Protein AF-A0A921UYF8-F1 (afdb_monomer)

Solvent-accessible surface area (backbone atoms only — not comparable to full-atom values): 7292 Å² total; per-residue (Å²): 111,55,67,62,50,27,50,49,19,47,76,70,68,34,61,72,56,29,54,52,27,33,59,57,50,58,77,61,61,43,56,88,38,29,39,62,51,30,48,46,17,65,76,44,76,29,62,70,36,28,51,52,34,50,49,55,40,65,71,36,70,66,42,39,50,48,17,47,75,70,44,31,53,60,55,28,49,76,76,38,50,68,56,51,54,50,49,53,50,60,66,73,42,82,80,85,69,74,85,76,70,97,68,82,83,71,78,76,72,72,79,67,80,79,61,70,66,59,62,63,65,70,72,77,115

Mean predicted aligned error: 11.7 Å

pLDDT: mean 82.53, std 17.9, range [38.06, 96.19]

InterPro domains:
  IPR045005 BTB/POZ and MATH domain-containing protein 1-6 [PTHR26379] (3-88)
  IPR056423 BPM/SPOP, BACK domain [PF24570] (33-88)

Nearest PDB structures (foldseek):
  4j8z-assembly1_A  TM=9.203E-01  e=1.844E-04  Homo sapiens
  8dwv-assembly1_E  TM=9.157E-01  e=4.465E-04  Homo sapiens
  8dws-assembly1_A  TM=8.693E-01  e=3.820E-04  Homo sapiens
  8dwu-assembly1_J  TM=9.088E-01  e=5.792E-04  Homo sapiens
  8h37-assembly1_P  TM=5.722E-01  e=5.281E-01  Homo sapiens

Organism: Sorghum bicolor (NCBI:txid4558)

Structure (mmCIF, N/CA/C/O backbone):
data_AF-A0A921UYF8-F1
#
_entry.id   AF-A0A921UYF8-F1
#
loop_
_atom_site.group_PDB
_atom_site.id
_atom_site.type_symbol
_atom_site.label_atom_id
_atom_site.label_alt_id
_atom_site.label_comp_id
_atom_site.label_asym_id
_atom_site.label_entity_id
_atom_site.label_seq_id
_atom_site.pdbx_PDB_ins_code
_atom_site.Cartn_x
_atom_site.Cartn_y
_atom_site.Cartn_z
_atom_site.occupancy
_atom_site.B_iso_or_equiv
_atom_site.auth_seq_id
_atom_site.auth_comp_id
_atom_site.auth_asym_id
_atom_site.auth_atom_id
_atom_site.pdbx_PDB_model_num
ATOM 1 N N . MET A 1 1 ? -1.930 -12.894 6.498 1.00 82.12 1 MET A N 1
ATOM 2 C CA . MET A 1 1 ? -2.864 -12.618 7.616 1.00 82.12 1 MET A CA 1
ATOM 3 C C . MET A 1 1 ? -3.364 -11.172 7.634 1.00 82.12 1 MET A C 1
ATOM 5 O O . MET A 1 1 ? -4.571 -10.981 7.634 1.00 82.12 1 MET A O 1
ATOM 9 N N . TRP A 1 2 ? -2.487 -10.158 7.579 1.00 92.81 2 TRP A N 1
ATOM 10 C CA . TRP A 1 2 ? -2.891 -8.738 7.634 1.00 92.81 2 TRP A CA 1
ATOM 11 C C . TRP A 1 2 ? -3.920 -8.309 6.580 1.00 92.81 2 TRP A C 1
ATOM 13 O O . TRP A 1 2 ? -4.760 -7.470 6.869 1.00 92.81 2 TRP A O 1
ATOM 23 N N . GLN A 1 3 ? -3.906 -8.922 5.392 1.00 92.88 3 GLN A N 1
ATOM 24 C CA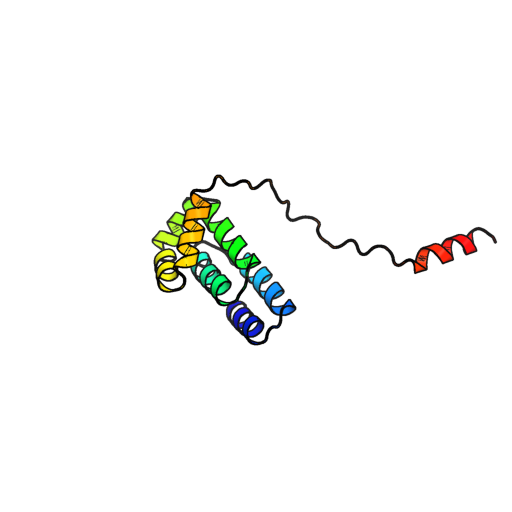 . GLN A 1 3 ? -4.891 -8.644 4.343 1.00 92.88 3 GLN A CA 1
ATOM 25 C C . GLN A 1 3 ? -6.327 -8.969 4.789 1.00 92.88 3 GLN A C 1
ATOM 27 O O . GLN A 1 3 ? -7.215 -8.136 4.649 1.00 92.88 3 GLN A O 1
ATOM 32 N N . HIS A 1 4 ? -6.548 -10.144 5.390 1.00 94.31 4 HIS A N 1
ATOM 33 C CA . HIS A 1 4 ? -7.865 -10.531 5.911 1.00 94.31 4 HIS A CA 1
ATOM 34 C C . HIS A 1 4 ? -8.305 -9.637 7.070 1.00 94.31 4 HIS A C 1
ATOM 36 O O . HIS A 1 4 ? -9.484 -9.311 7.186 1.00 94.31 4 HIS A O 1
ATOM 42 N N . LEU A 1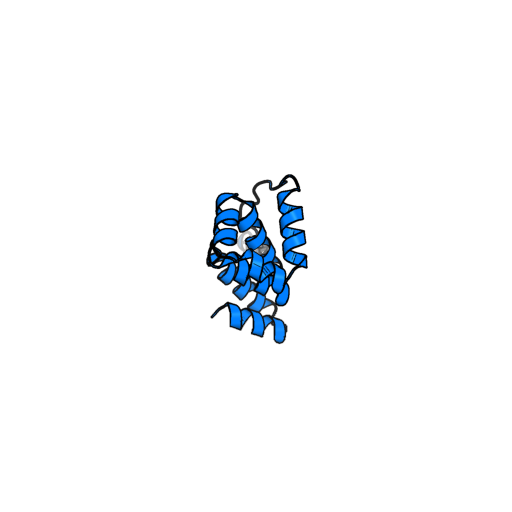 5 ? -7.353 -9.206 7.901 1.00 95.12 5 LEU A N 1
ATOM 43 C CA . LEU A 1 5 ? -7.635 -8.296 9.003 1.00 95.12 5 LEU A CA 1
ATOM 44 C C . LEU A 1 5 ? -7.993 -6.891 8.507 1.00 95.12 5 LEU A C 1
ATOM 46 O O . LEU A 1 5 ? -8.894 -6.285 9.071 1.00 95.12 5 LEU A O 1
ATOM 50 N N . LEU A 1 6 ? -7.364 -6.409 7.428 1.00 94.81 6 LEU A N 1
ATOM 51 C CA . LEU A 1 6 ? -7.734 -5.152 6.774 1.00 94.81 6 LEU A CA 1
ATOM 52 C C . LEU A 1 6 ? -9.170 -5.216 6.241 1.00 94.81 6 LEU A C 1
ATOM 54 O O . LEU A 1 6 ? -9.956 -4.317 6.517 1.00 94.81 6 LEU A O 1
ATOM 58 N N . VAL A 1 7 ? -9.530 -6.305 5.550 1.00 94.62 7 VAL A N 1
ATOM 59 C CA . VAL A 1 7 ? -10.896 -6.525 5.039 1.00 94.62 7 VAL A CA 1
ATOM 60 C C . VAL A 1 7 ? -11.921 -6.528 6.173 1.00 94.62 7 VAL A C 1
ATOM 62 O O . VAL A 1 7 ? -12.976 -5.910 6.055 1.00 94.62 7 VAL A O 1
ATOM 65 N N . ALA A 1 8 ? -11.624 -7.219 7.276 1.00 95.44 8 ALA A N 1
ATOM 66 C CA . ALA A 1 8 ? -12.502 -7.244 8.440 1.00 95.44 8 ALA A CA 1
ATOM 67 C C . ALA A 1 8 ? -12.595 -5.862 9.102 1.00 95.44 8 ALA A C 1
ATOM 69 O O . ALA A 1 8 ? -13.692 -5.397 9.393 1.00 95.44 8 ALA A O 1
ATOM 70 N N . ALA A 1 9 ? -11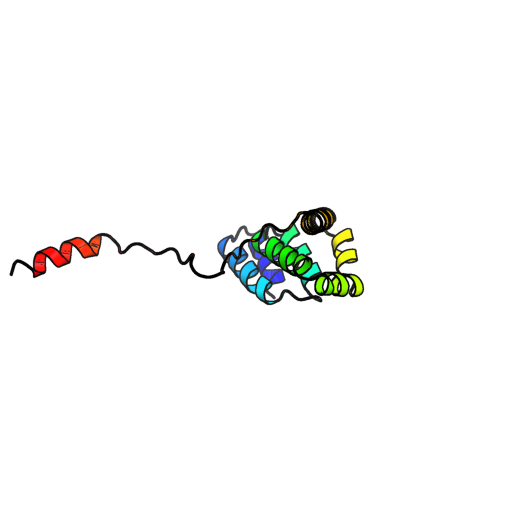.462 -5.189 9.306 1.00 95.31 9 ALA A N 1
ATOM 71 C CA . ALA A 1 9 ? -11.419 -3.869 9.919 1.00 95.31 9 ALA A CA 1
ATOM 72 C C . ALA A 1 9 ? -12.232 -2.849 9.121 1.00 95.31 9 ALA A C 1
ATOM 74 O O . ALA A 1 9 ? -12.958 -2.064 9.714 1.00 95.31 9 ALA A O 1
ATOM 75 N N . ASP A 1 10 ? -12.146 -2.893 7.795 1.00 93.75 10 ASP A N 1
ATOM 76 C CA . ASP A 1 10 ? -12.926 -2.034 6.914 1.00 93.75 10 ASP A CA 1
ATOM 77 C C . ASP A 1 10 ? -14.425 -2.379 6.942 1.00 93.75 10 ASP A C 1
ATOM 79 O O . ASP A 1 10 ? -15.261 -1.499 7.122 1.00 93.75 10 ASP A O 1
ATOM 83 N N . ARG A 1 11 ? -14.777 -3.673 6.891 1.00 95.56 11 ARG A N 1
ATOM 84 C CA . ARG A 1 11 ? -16.174 -4.141 6.975 1.00 95.56 11 ARG A CA 1
ATOM 85 C C . ARG A 1 11 ? -16.869 -3.750 8.284 1.00 95.56 11 ARG A C 1
ATOM 87 O O . ARG A 1 11 ? -18.073 -3.513 8.271 1.00 95.56 11 ARG A O 1
ATOM 94 N N . TYR A 1 12 ? -16.142 -3.744 9.398 1.00 96.19 12 TYR A N 1
ATOM 95 C CA . TYR A 1 12 ? -16.675 -3.438 10.731 1.00 96.19 12 TYR A CA 1
ATOM 96 C C . TYR A 1 12 ? -16.359 -2.007 11.201 1.00 96.19 12 TYR A C 1
ATOM 98 O O . TYR A 1 12 ? -16.526 -1.712 12.381 1.00 96.19 12 TYR A O 1
ATOM 106 N N . ASP A 1 13 ? -15.879 -1.138 10.305 1.00 94.38 13 ASP A N 1
ATOM 107 C CA . ASP A 1 13 ? -15.504 0.261 10.576 1.00 94.38 13 ASP A CA 1
ATOM 108 C C . ASP A 1 13 ? -14.551 0.448 11.779 1.00 94.38 13 ASP A C 1
ATOM 110 O O . ASP A 1 13 ? -14.598 1.403 12.557 1.00 94.38 13 ASP A O 1
ATOM 114 N N . LEU A 1 14 ? -13.625 -0.497 11.945 1.00 95.88 14 LEU A N 1
ATOM 115 C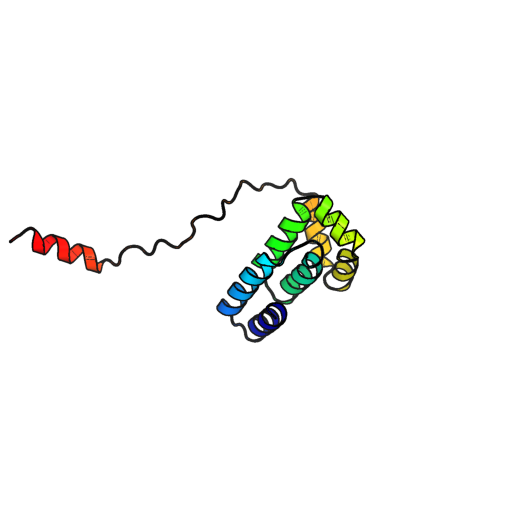 CA . LEU A 1 14 ? -12.614 -0.482 12.997 1.00 95.88 14 LEU A CA 1
ATOM 116 C C . LEU A 1 14 ? -11.414 0.362 12.561 1.00 95.88 14 LEU A C 1
ATOM 118 O O . LEU A 1 14 ? -10.321 -0.158 12.317 1.00 95.88 14 LEU A O 1
ATOM 122 N N . LEU A 1 15 ? -11.601 1.683 12.501 1.00 93.12 15 LEU A N 1
ATOM 123 C CA . LEU A 1 15 ? -10.611 2.648 11.999 1.00 93.12 15 LEU A CA 1
ATOM 124 C C . LEU A 1 15 ? -9.198 2.434 12.562 1.00 93.12 15 LEU A C 1
ATOM 126 O O . LEU A 1 15 ? -8.226 2.377 11.808 1.00 93.12 15 LEU A O 1
ATOM 130 N N . ARG A 1 16 ? -9.066 2.262 13.884 1.00 95.38 16 ARG A N 1
ATOM 131 C CA . ARG A 1 16 ? -7.753 2.083 14.529 1.00 95.38 16 ARG A CA 1
ATOM 132 C C . ARG A 1 16 ? -7.071 0.781 14.104 1.00 95.38 16 ARG A C 1
ATOM 134 O O . ARG A 1 16 ? -5.860 0.760 13.912 1.00 95.38 16 ARG A O 1
ATOM 141 N N . LEU A 1 17 ? -7.843 -0.291 13.925 1.00 95.00 17 LEU A N 1
ATOM 142 C CA . LEU A 1 17 ? -7.330 -1.569 13.439 1.00 95.00 17 LEU A CA 1
ATOM 143 C C . LEU A 1 17 ? -6.937 -1.484 11.962 1.00 95.00 17 LEU A C 1
ATOM 145 O O . LEU A 1 17 ? -5.899 -2.027 11.584 1.00 95.00 17 LEU A O 1
ATOM 149 N N . ARG A 1 18 ? -7.720 -0.764 11.146 1.00 93.94 18 ARG A N 1
ATOM 150 C CA . ARG A 1 18 ? -7.417 -0.538 9.728 1.00 93.94 18 ARG A CA 1
ATOM 151 C C . ARG A 1 18 ? -6.054 0.131 9.564 1.00 93.94 18 ARG A C 1
ATOM 153 O O . ARG A 1 18 ? -5.208 -0.408 8.860 1.00 93.94 18 ARG A O 1
ATOM 160 N N . LEU A 1 19 ? -5.789 1.202 10.316 1.00 93.88 19 LEU A N 1
ATOM 161 C CA . LEU A 1 19 ? -4.497 1.903 10.293 1.00 93.88 19 LEU A CA 1
ATOM 162 C C . LEU A 1 19 ? -3.314 1.001 10.686 1.00 93.88 19 LEU A C 1
ATOM 164 O O . LEU A 1 19 ? -2.262 1.049 10.051 1.00 93.88 19 LEU A O 1
ATOM 168 N N . ILE A 1 20 ? -3.483 0.138 11.695 1.00 94.69 20 ILE A N 1
ATOM 169 C CA . ILE A 1 20 ? -2.448 -0.835 12.086 1.00 94.69 20 ILE A CA 1
ATOM 170 C C . ILE A 1 20 ? -2.193 -1.835 10.950 1.00 94.69 20 ILE A C 1
ATOM 172 O O . ILE A 1 20 ? -1.041 -2.147 10.645 1.00 94.69 20 ILE A O 1
ATOM 176 N N . CYS A 1 21 ? -3.253 -2.325 10.302 1.00 94.75 21 CYS A N 1
ATOM 177 C CA . CYS A 1 21 ? -3.128 -3.239 9.169 1.00 94.75 21 CYS A CA 1
ATOM 178 C C . CYS A 1 21 ? -2.421 -2.576 7.986 1.00 94.75 21 CYS A C 1
ATOM 180 O O . CYS A 1 21 ? -1.542 -3.199 7.395 1.00 94.75 21 CYS A O 1
ATOM 182 N N . GLU A 1 22 ? -2.756 -1.322 7.673 1.00 93.88 22 GLU A N 1
ATOM 183 C CA . GLU A 1 22 ? -2.072 -0.529 6.648 1.00 93.88 22 GLU A CA 1
ATOM 184 C C . GLU A 1 22 ? -0.576 -0.410 6.955 1.00 93.88 22 GLU A C 1
ATOM 186 O O . GLU A 1 22 ? 0.250 -0.767 6.118 1.00 93.88 22 GLU A O 1
ATOM 191 N N . GLN A 1 23 ? -0.211 -0.020 8.180 1.00 93.88 23 GLN A N 1
ATOM 192 C CA . GLN A 1 23 ? 1.190 0.106 8.586 1.00 93.88 23 GLN A CA 1
ATOM 193 C C . GLN A 1 23 ? 1.959 -1.213 8.437 1.00 93.88 23 GLN A C 1
ATOM 195 O O . GLN A 1 23 ? 3.099 -1.222 7.973 1.00 93.88 23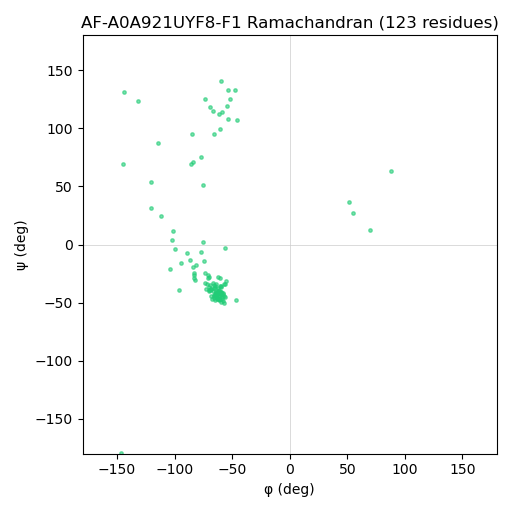 GLN A O 1
ATOM 200 N N . LYS A 1 24 ? 1.343 -2.339 8.812 1.00 94.56 24 LYS A N 1
ATOM 201 C CA . LYS A 1 24 ? 1.958 -3.663 8.669 1.00 94.56 24 LYS A CA 1
ATOM 202 C C . LYS A 1 24 ? 2.056 -4.089 7.211 1.00 94.56 24 LYS A C 1
ATOM 204 O O . LYS A 1 24 ? 3.077 -4.633 6.817 1.00 94.56 24 LYS A O 1
ATOM 209 N N . LEU A 1 25 ? 1.043 -3.829 6.390 1.00 94.25 25 LEU A N 1
ATOM 210 C CA . LEU A 1 25 ? 1.084 -4.154 4.964 1.00 94.25 25 LEU A CA 1
ATOM 211 C C . LEU A 1 25 ? 2.127 -3.322 4.212 1.00 94.25 25 LEU A C 1
ATOM 213 O O . LEU A 1 25 ? 2.790 -3.873 3.336 1.00 94.25 25 LEU A O 1
ATOM 217 N N . CYS A 1 26 ? 2.364 -2.069 4.614 1.00 94.12 26 CYS A N 1
ATOM 218 C CA . CYS A 1 26 ? 3.422 -1.232 4.044 1.00 94.12 26 CYS A CA 1
ATOM 219 C C . CYS A 1 26 ? 4.814 -1.875 4.140 1.00 94.12 26 CYS A C 1
ATOM 221 O O . CYS A 1 26 ? 5.616 -1.717 3.224 1.00 94.12 26 CYS A O 1
ATOM 223 N N . THR A 1 27 ? 5.106 -2.641 5.200 1.00 93.19 27 THR A N 1
ATOM 224 C CA . THR A 1 27 ? 6.412 -3.310 5.347 1.00 93.19 27 THR A CA 1
ATOM 225 C C . THR A 1 27 ? 6.590 -4.522 4.432 1.00 93.19 27 THR A C 1
ATOM 227 O O . THR A 1 27 ? 7.705 -5.008 4.283 1.00 93.19 27 THR A O 1
ATOM 230 N N . TYR A 1 28 ? 5.510 -5.023 3.827 1.00 92.62 28 TYR A N 1
ATOM 231 C CA . TYR A 1 28 ? 5.535 -6.188 2.937 1.00 92.62 28 TYR A CA 1
ATOM 232 C C . TYR A 1 28 ? 5.469 -5.819 1.452 1.00 92.62 28 TYR A C 1
ATOM 234 O O . TYR A 1 28 ? 5.391 -6.723 0.620 1.00 92.62 28 TYR A O 1
ATOM 242 N N . ILE A 1 29 ? 5.472 -4.528 1.104 1.00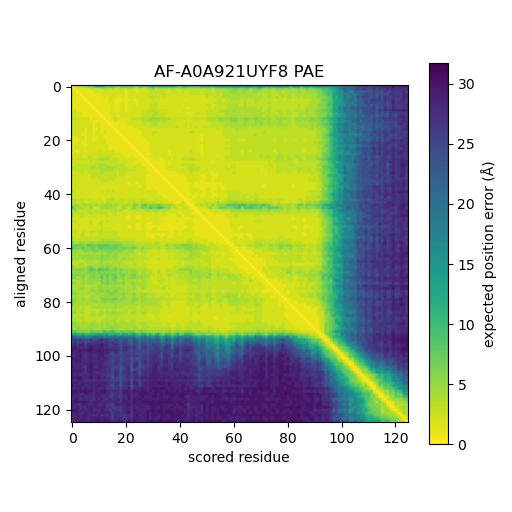 94.44 29 ILE A N 1
ATOM 243 C CA . ILE A 1 29 ? 5.432 -4.078 -0.290 1.00 94.44 29 ILE A CA 1
ATOM 244 C C . ILE A 1 29 ? 6.762 -4.421 -0.969 1.00 94.44 29 ILE A C 1
ATOM 246 O O . ILE A 1 29 ? 7.822 -3.932 -0.584 1.00 94.44 29 ILE A O 1
ATOM 250 N N . ASN A 1 30 ? 6.687 -5.250 -2.002 1.00 94.62 30 ASN A N 1
ATOM 251 C CA . ASN A 1 30 ? 7.773 -5.573 -2.918 1.00 94.62 30 ASN A CA 1
ATOM 252 C C . ASN A 1 30 ? 7.191 -5.810 -4.324 1.00 94.62 30 ASN A C 1
ATOM 254 O O . ASN A 1 30 ? 5.982 -5.708 -4.527 1.00 94.62 30 ASN A O 1
ATOM 258 N N . THR A 1 31 ? 8.027 -6.133 -5.303 1.00 94.50 31 THR A N 1
ATOM 259 C CA . THR A 1 31 ? 7.617 -6.327 -6.705 1.00 94.50 31 THR A CA 1
ATOM 260 C C . THR A 1 31 ? 6.598 -7.453 -6.906 1.00 94.50 31 THR A C 1
ATOM 262 O O . THR A 1 31 ? 5.745 -7.356 -7.781 1.00 94.50 31 THR A O 1
ATOM 265 N N . THR A 1 32 ? 6.600 -8.476 -6.050 1.00 93.69 32 THR A N 1
ATOM 266 C CA . THR A 1 32 ? 5.629 -9.583 -6.112 1.00 93.69 32 THR A CA 1
ATOM 267 C C . THR A 1 32 ? 4.294 -9.252 -5.441 1.00 93.69 32 THR A C 1
ATOM 269 O O . THR A 1 32 ? 3.248 -9.755 -5.845 1.00 93.69 32 THR A O 1
ATOM 272 N N . THR A 1 33 ? 4.301 -8.403 -4.409 1.00 94.00 33 THR A N 1
ATOM 273 C CA . THR A 1 33 ? 3.121 -8.129 -3.572 1.00 94.00 33 THR A CA 1
ATOM 274 C C . THR A 1 33 ? 2.457 -6.789 -3.868 1.00 94.00 33 THR A C 1
ATOM 276 O O . THR A 1 33 ? 1.283 -6.622 -3.538 1.00 94.00 33 THR A O 1
ATOM 279 N N . ALA A 1 34 ? 3.167 -5.836 -4.482 1.00 94.88 34 ALA A N 1
ATOM 280 C CA . ALA A 1 34 ? 2.714 -4.456 -4.652 1.00 94.88 34 ALA A CA 1
ATOM 281 C C . ALA A 1 34 ? 1.363 -4.362 -5.367 1.00 94.88 34 ALA A C 1
ATOM 283 O O . ALA A 1 34 ? 0.488 -3.644 -4.896 1.00 94.88 34 ALA A O 1
ATOM 284 N N . ALA A 1 35 ? 1.160 -5.116 -6.451 1.00 94.06 35 ALA A N 1
ATOM 285 C CA . ALA A 1 35 ? -0.100 -5.105 -7.194 1.00 94.06 35 ALA A CA 1
ATOM 286 C C . ALA A 1 35 ? -1.283 -5.611 -6.350 1.00 94.06 35 ALA A C 1
ATOM 288 O O . ALA A 1 35 ? -2.324 -4.960 -6.273 1.00 94.06 35 ALA A O 1
ATOM 289 N N . THR A 1 36 ? -1.103 -6.737 -5.657 1.00 93.62 36 THR A N 1
ATOM 290 C CA . THR A 1 36 ? -2.137 -7.343 -4.807 1.00 93.62 36 THR A CA 1
ATOM 291 C C . THR A 1 36 ? -2.480 -6.454 -3.613 1.00 93.62 36 THR A C 1
ATOM 293 O O . THR A 1 36 ? -3.651 -6.265 -3.286 1.00 93.62 36 THR A O 1
ATOM 296 N N . VAL A 1 37 ? -1.465 -5.883 -2.957 1.00 94.81 37 VAL A N 1
ATOM 297 C CA . VAL A 1 37 ? -1.649 -4.982 -1.810 1.00 94.81 37 VAL A CA 1
ATOM 298 C C . VAL A 1 37 ? -2.295 -3.666 -2.248 1.00 94.81 37 VAL A C 1
ATOM 300 O O . VAL A 1 37 ? -3.182 -3.175 -1.553 1.00 94.81 37 VAL A O 1
ATOM 303 N N . LEU A 1 38 ? -1.929 -3.136 -3.416 1.00 95.56 38 LEU A N 1
ATOM 304 C CA . LEU A 1 38 ? -2.536 -1.940 -3.997 1.00 95.56 38 LEU A CA 1
ATOM 305 C C . LEU A 1 38 ? -4.023 -2.150 -4.321 1.00 95.56 38 LEU A C 1
ATOM 307 O O . LEU A 1 38 ? -4.851 -1.321 -3.945 1.00 95.56 38 LEU A O 1
ATOM 311 N N . ALA A 1 39 ? -4.376 -3.274 -4.952 1.00 94.62 39 ALA A N 1
ATOM 312 C CA . ALA A 1 39 ? -5.770 -3.628 -5.221 1.00 94.62 39 ALA A CA 1
ATOM 313 C C . ALA A 1 39 ? -6.580 -3.778 -3.922 1.00 94.62 39 ALA A C 1
ATOM 315 O O . ALA A 1 39 ? -7.731 -3.349 -3.838 1.00 94.62 39 ALA A O 1
ATOM 316 N N . LEU A 1 40 ? -5.976 -4.358 -2.880 1.00 93.50 40 LEU A N 1
ATOM 317 C CA . LEU A 1 40 ? -6.610 -4.478 -1.570 1.00 93.50 40 LEU A CA 1
ATOM 318 C C . LEU A 1 40 ? -6.842 -3.108 -0.918 1.00 93.50 40 LEU A C 1
ATOM 320 O O . LEU A 1 40 ? -7.919 -2.865 -0.377 1.00 93.50 40 LEU A O 1
ATOM 324 N N . ALA A 1 41 ? -5.848 -2.221 -0.979 1.00 94.31 41 ALA A N 1
ATOM 325 C CA . ALA A 1 41 ? -5.916 -0.882 -0.407 1.00 94.31 41 ALA A CA 1
ATOM 326 C C . ALA A 1 41 ? -7.021 -0.036 -1.053 1.00 94.31 41 ALA A C 1
ATOM 328 O O . ALA A 1 41 ? -7.767 0.636 -0.342 1.00 94.31 41 ALA A O 1
ATOM 329 N N . GLU A 1 42 ? -7.170 -0.124 -2.378 1.00 94.38 42 GLU A N 1
ATOM 330 C CA . GLU A 1 42 ? -8.257 0.532 -3.108 1.00 94.38 42 GLU A CA 1
ATOM 331 C C . GLU A 1 42 ? -9.631 0.031 -2.656 1.00 94.38 42 GLU A C 1
ATOM 333 O O . GLU A 1 42 ? -10.527 0.822 -2.364 1.00 94.38 42 GLU A O 1
ATOM 338 N N . ARG A 1 43 ? -9.795 -1.291 -2.564 1.00 92.75 43 ARG A N 1
ATOM 339 C CA . ARG A 1 43 ? -11.084 -1.917 -2.242 1.00 92.75 43 ARG A CA 1
ATOM 340 C C . ARG A 1 43 ? -11.527 -1.717 -0.796 1.00 92.75 43 ARG A C 1
ATOM 342 O O . ARG A 1 43 ? -12.723 -1.787 -0.538 1.00 92.75 43 ARG A O 1
ATOM 349 N N . HIS A 1 44 ? -10.583 -1.510 0.120 1.00 92.69 44 HIS A N 1
ATOM 350 C CA . HIS A 1 44 ? -10.832 -1.445 1.565 1.00 92.69 44 HIS A CA 1
ATOM 351 C C . HIS A 1 44 ? -10.424 -0.110 2.192 1.00 92.69 44 HIS A C 1
ATOM 353 O O . HIS A 1 44 ? -9.973 -0.057 3.336 1.00 92.69 44 HIS A O 1
ATOM 359 N N . HIS A 1 45 ? -10.529 0.972 1.415 1.00 87.88 45 HIS A N 1
ATOM 360 C CA . HIS A 1 45 ? -10.368 2.353 1.878 1.00 87.88 45 HIS A CA 1
ATOM 361 C C . HIS A 1 45 ? -9.037 2.652 2.604 1.00 87.88 45 HIS A C 1
ATOM 363 O O . HIS A 1 45 ? -8.952 3.582 3.413 1.00 87.88 45 HIS A O 1
ATOM 369 N N . GLY A 1 46 ? -7.979 1.901 2.284 1.00 85.75 46 GLY A N 1
ATOM 370 C CA . GLY A 1 46 ? -6.646 2.030 2.870 1.00 85.75 46 GLY A CA 1
ATOM 371 C C . GLY A 1 46 ? -5.805 3.083 2.156 1.00 85.75 46 GLY A C 1
ATOM 372 O O . GLY A 1 46 ? -4.865 2.742 1.439 1.00 85.75 46 GLY A O 1
ATOM 373 N N . ARG A 1 47 ? -6.160 4.366 2.298 1.00 90.31 47 ARG A N 1
ATOM 374 C CA . ARG A 1 47 ? -5.530 5.465 1.537 1.00 90.31 47 ARG A CA 1
ATOM 375 C C . ARG A 1 47 ? -4.012 5.542 1.728 1.00 90.31 47 ARG A C 1
ATOM 377 O O . ARG A 1 47 ? -3.294 5.674 0.743 1.00 90.31 47 ARG A O 1
ATOM 384 N N . GLY A 1 48 ? -3.520 5.413 2.962 1.00 90.44 48 GLY A N 1
ATOM 385 C CA . GLY A 1 48 ? -2.083 5.494 3.236 1.00 90.44 48 GLY A CA 1
ATOM 386 C C . GLY A 1 48 ? -1.321 4.319 2.625 1.00 90.44 48 GLY A C 1
ATOM 387 O O . GLY A 1 48 ? -0.256 4.498 2.031 1.00 90.44 48 GLY A O 1
ATOM 388 N N . LEU A 1 49 ? -1.902 3.121 2.704 1.00 94.12 49 LEU A N 1
ATOM 389 C CA . LEU A 1 49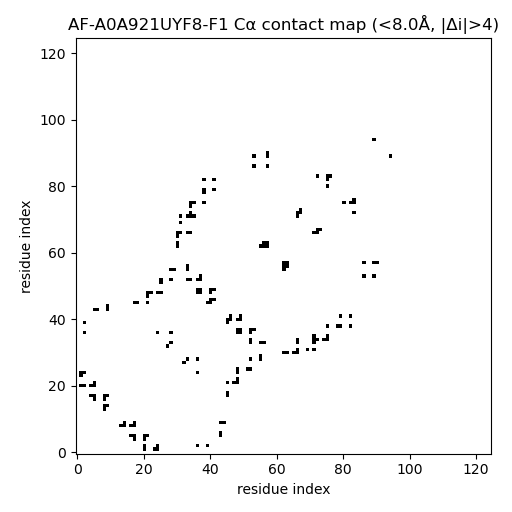 ? -1.350 1.927 2.066 1.00 94.12 49 LEU A CA 1
ATOM 390 C C . LEU A 1 49 ? -1.334 2.035 0.533 1.00 94.12 49 LEU A C 1
ATOM 392 O O . LEU A 1 49 ? -0.344 1.657 -0.098 1.00 94.12 49 LEU A O 1
ATOM 396 N N . LYS A 1 50 ? -2.399 2.577 -0.067 1.00 95.31 50 LYS A N 1
ATOM 397 C CA . LYS A 1 50 ? -2.484 2.832 -1.510 1.00 95.31 50 LYS A CA 1
ATOM 398 C C . LYS A 1 50 ? -1.378 3.785 -1.960 1.00 95.31 50 LYS A C 1
ATOM 400 O O . LYS A 1 50 ? -0.645 3.466 -2.896 1.00 95.31 50 LYS A O 1
ATOM 405 N N . ASP A 1 51 ? -1.210 4.905 -1.261 1.00 93.38 51 ASP A N 1
ATOM 406 C CA . ASP A 1 51 ? -0.171 5.888 -1.569 1.00 93.38 51 ASP A CA 1
ATOM 407 C C . ASP A 1 51 ? 1.232 5.291 -1.472 1.00 93.38 51 ASP A C 1
ATOM 409 O O . ASP A 1 51 ? 2.050 5.519 -2.365 1.00 93.38 51 ASP A O 1
ATOM 413 N N . ALA A 1 52 ? 1.497 4.478 -0.445 1.00 94.19 52 ALA A N 1
ATOM 414 C CA . ALA A 1 52 ? 2.773 3.788 -0.275 1.00 94.19 52 ALA A CA 1
ATOM 415 C C . ALA A 1 52 ? 3.064 2.802 -1.419 1.00 94.19 52 ALA A C 1
ATOM 417 O O . ALA A 1 52 ? 4.195 2.742 -1.907 1.00 94.19 52 ALA A O 1
ATOM 418 N N . CYS A 1 53 ? 2.051 2.061 -1.880 1.00 95.44 53 CYS A N 1
ATOM 419 C CA . CYS A 1 53 ? 2.179 1.161 -3.026 1.00 95.44 53 CYS A CA 1
ATOM 420 C C . CYS A 1 53 ? 2.462 1.936 -4.318 1.00 95.44 53 CYS A C 1
ATOM 422 O O . CYS A 1 53 ? 3.393 1.599 -5.048 1.00 95.44 53 CYS A O 1
ATOM 424 N N . LEU A 1 54 ? 1.697 2.998 -4.586 1.00 94.19 54 LEU A N 1
ATOM 425 C CA . LEU A 1 54 ? 1.906 3.847 -5.757 1.00 94.19 54 LEU A CA 1
ATOM 426 C C . LEU A 1 54 ? 3.290 4.504 -5.722 1.00 94.19 54 LEU A C 1
ATOM 428 O O . LEU A 1 54 ? 3.989 4.491 -6.726 1.00 94.19 54 LEU A O 1
ATOM 432 N N . ASP A 1 55 ? 3.716 5.023 -4.569 1.00 93.31 55 ASP A N 1
ATOM 433 C CA . ASP A 1 55 ? 5.059 5.580 -4.384 1.00 93.31 55 ASP A CA 1
ATOM 434 C C . ASP A 1 55 ? 6.149 4.529 -4.632 1.00 93.31 55 ASP A C 1
ATOM 436 O O . ASP A 1 55 ? 7.167 4.840 -5.240 1.00 93.31 55 ASP A O 1
ATOM 440 N N . PHE A 1 56 ? 5.969 3.285 -4.177 1.00 94.12 56 PHE A N 1
ATOM 441 C CA . PHE A 1 56 ? 6.924 2.203 -4.433 1.00 94.12 56 PHE A CA 1
ATOM 442 C C . PHE A 1 56 ? 7.054 1.885 -5.930 1.00 94.12 56 PHE A C 1
ATOM 444 O O . PHE A 1 56 ? 8.175 1.726 -6.423 1.00 94.12 56 PHE A O 1
ATOM 451 N N . LEU A 1 57 ? 5.926 1.822 -6.642 1.00 93.56 57 LEU A N 1
ATOM 452 C CA . LEU A 1 57 ? 5.875 1.530 -8.075 1.00 93.56 57 LEU A CA 1
ATOM 453 C C . LEU A 1 57 ? 6.462 2.665 -8.920 1.00 93.56 57 LEU A C 1
ATOM 455 O O . LEU A 1 57 ? 7.146 2.398 -9.902 1.00 93.56 57 LEU A O 1
ATOM 459 N N . THR A 1 58 ? 6.236 3.925 -8.540 1.00 91.62 58 THR A 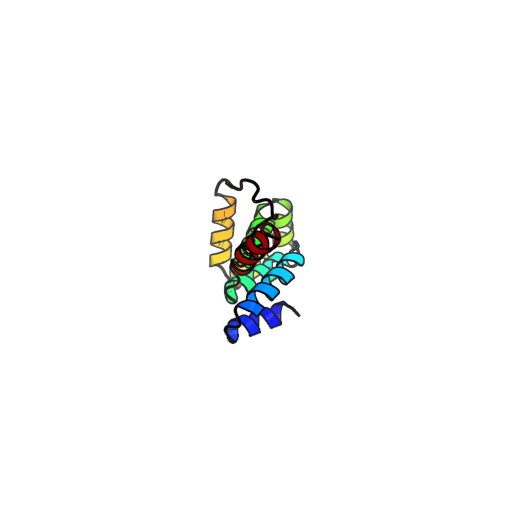N 1
ATOM 460 C CA . THR A 1 58 ? 6.747 5.082 -9.293 1.00 91.62 58 THR A CA 1
ATOM 461 C C . THR A 1 58 ? 8.163 5.503 -8.900 1.00 91.62 58 THR A C 1
ATOM 463 O O . THR A 1 58 ? 8.786 6.274 -9.627 1.00 91.62 58 THR A O 1
ATOM 466 N N . ARG A 1 59 ? 8.709 5.004 -7.780 1.00 90.25 59 ARG A N 1
ATOM 467 C CA . ARG A 1 59 ? 10.065 5.351 -7.310 1.00 90.25 59 ARG A CA 1
ATOM 468 C C . ARG A 1 59 ? 11.169 4.880 -8.252 1.00 90.25 59 ARG A C 1
ATOM 470 O O . ARG A 1 59 ? 12.177 5.567 -8.380 1.00 90.25 59 ARG A O 1
ATOM 477 N N . ALA A 1 60 ? 11.013 3.708 -8.861 1.00 89.19 60 ALA A N 1
ATOM 478 C CA . ALA A 1 60 ? 12.013 3.137 -9.753 1.00 89.19 60 ALA A CA 1
ATOM 479 C C . ALA A 1 60 ? 11.341 2.401 -10.911 1.00 89.19 60 ALA A C 1
ATOM 481 O O . ALA A 1 60 ? 10.487 1.544 -10.692 1.00 89.19 60 ALA A O 1
ATOM 482 N N . HIS A 1 61 ? 11.795 2.679 -12.135 1.00 88.44 61 HIS A N 1
ATOM 483 C CA . HIS A 1 61 ? 11.295 2.006 -13.336 1.00 88.44 61 HIS A CA 1
ATOM 484 C C . HIS A 1 61 ? 11.458 0.478 -13.259 1.00 88.44 61 HIS A C 1
ATOM 486 O O . HIS A 1 61 ? 10.589 -0.254 -13.719 1.00 88.44 61 HIS A O 1
ATOM 492 N N . ALA A 1 62 ? 12.530 -0.006 -12.618 1.00 91.75 62 ALA A N 1
ATOM 493 C CA . ALA A 1 62 ? 12.769 -1.434 -12.411 1.00 91.75 62 ALA A CA 1
ATOM 494 C C . ALA A 1 62 ? 11.641 -2.121 -11.617 1.00 91.75 62 ALA A C 1
ATOM 496 O O . ALA A 1 62 ? 11.194 -3.192 -12.014 1.00 91.75 62 ALA A O 1
ATOM 497 N N . ASN A 1 63 ? 11.118 -1.480 -10.560 1.00 92.81 63 ASN A N 1
ATOM 498 C CA . ASN A 1 63 ? 10.019 -2.039 -9.763 1.00 92.81 63 ASN A CA 1
ATOM 499 C C . ASN A 1 63 ? 8.761 -2.219 -10.616 1.00 92.81 63 ASN A C 1
ATOM 501 O O . ASN A 1 63 ? 8.111 -3.260 -10.567 1.00 92.81 63 ASN A O 1
ATOM 505 N N . LEU A 1 64 ? 8.419 -1.190 -11.396 1.00 91.88 64 LEU A N 1
ATOM 506 C CA . LEU A 1 64 ? 7.257 -1.212 -12.277 1.00 91.88 64 LEU A CA 1
ATOM 507 C C . LEU A 1 64 ? 7.415 -2.264 -13.381 1.00 91.88 64 LEU A C 1
ATOM 509 O O . LEU A 1 64 ? 6.476 -3.009 -13.659 1.00 91.88 64 LEU A O 1
ATOM 513 N N . GLN A 1 65 ? 8.603 -2.359 -13.978 1.00 93.06 65 GLN A N 1
ATOM 514 C CA . GLN A 1 65 ? 8.910 -3.358 -14.996 1.00 93.06 65 GLN A CA 1
ATOM 515 C C . GLN A 1 65 ? 8.773 -4.779 -14.442 1.00 93.06 65 GLN A C 1
ATOM 517 O O . GLN A 1 65 ? 8.119 -5.610 -15.063 1.00 93.06 65 GLN A O 1
ATOM 522 N N . GLU A 1 66 ? 9.327 -5.052 -13.264 1.00 94.44 66 GLU A N 1
ATOM 523 C CA . GLU A 1 66 ? 9.248 -6.372 -12.638 1.00 94.44 66 GLU A CA 1
ATOM 524 C C . GLU A 1 66 ? 7.801 -6.753 -12.294 1.00 94.44 66 GLU A C 1
ATOM 526 O O . GLU A 1 66 ? 7.353 -7.844 -12.633 1.00 94.44 66 GLU A O 1
ATOM 531 N N . VAL A 1 67 ? 7.025 -5.826 -11.723 1.00 93.69 67 VAL A N 1
ATOM 532 C CA . VAL A 1 67 ? 5.588 -6.029 -11.450 1.00 93.69 67 VAL A CA 1
ATOM 533 C C . VAL A 1 67 ? 4.808 -6.310 -12.738 1.00 93.69 67 VAL A C 1
ATOM 535 O O . VAL A 1 67 ? 3.877 -7.114 -12.730 1.00 93.69 67 VAL A O 1
ATOM 538 N N . THR A 1 68 ? 5.188 -5.667 -13.846 1.00 92.81 68 THR A N 1
ATOM 539 C CA . THR A 1 68 ? 4.584 -5.903 -15.166 1.00 92.81 68 THR A CA 1
ATOM 540 C C . THR A 1 68 ? 4.915 -7.302 -15.680 1.00 92.81 68 THR A C 1
ATOM 542 O O . THR A 1 68 ? 4.013 -8.018 -16.097 1.00 92.81 68 THR A O 1
ATOM 545 N N . VAL A 1 69 ? 6.182 -7.725 -15.599 1.00 93.81 69 VAL A N 1
ATOM 546 C CA . VAL A 1 69 ? 6.624 -9.076 -15.998 1.00 93.81 69 VAL A CA 1
ATOM 547 C C . VAL A 1 69 ? 5.916 -10.160 -15.182 1.00 93.81 69 VAL A C 1
ATOM 549 O O . VAL A 1 69 ? 5.574 -11.209 -15.718 1.00 93.81 69 VAL A O 1
ATOM 552 N N . LEU A 1 70 ? 5.644 -9.896 -13.903 1.00 92.81 70 LEU A N 1
ATOM 553 C CA . LEU A 1 70 ? 4.888 -10.792 -13.025 1.00 92.81 70 LEU A CA 1
ATOM 554 C C . LEU A 1 70 ? 3.368 -10.785 -13.288 1.00 92.81 70 LEU A C 1
ATOM 556 O O . LEU A 1 70 ? 2.628 -11.448 -12.563 1.00 92.81 70 LEU A O 1
ATOM 560 N N . GLY A 1 71 ? 2.877 -10.030 -14.278 1.00 91.19 71 GLY A N 1
ATOM 561 C CA . GLY A 1 71 ? 1.446 -9.907 -14.585 1.00 91.19 71 GLY A CA 1
ATOM 562 C C . GLY A 1 71 ? 0.647 -9.140 -13.524 1.00 91.19 71 GLY A C 1
ATOM 563 O O . GLY A 1 71 ? -0.586 -9.146 -13.527 1.00 91.19 71 GLY A O 1
ATOM 564 N N . GLY A 1 72 ? 1.323 -8.459 -12.593 1.00 90.56 72 GLY A N 1
ATOM 565 C CA . GLY A 1 72 ? 0.676 -7.726 -11.507 1.00 90.56 72 GLY A CA 1
ATOM 566 C C . GLY A 1 72 ? -0.181 -6.563 -12.012 1.00 90.56 72 GLY A C 1
ATOM 567 O O . GLY A 1 72 ? -1.241 -6.287 -11.449 1.00 90.56 72 GLY A O 1
ATOM 568 N N . LEU A 1 73 ? 0.235 -5.908 -13.102 1.00 91.06 73 LEU A N 1
ATOM 569 C CA . LEU A 1 73 ? -0.552 -4.835 -13.715 1.00 91.06 73 LEU A CA 1
ATOM 570 C C . LEU A 1 73 ? -1.804 -5.352 -14.429 1.00 91.06 73 LEU A C 1
ATOM 572 O O . LEU A 1 73 ? -2.832 -4.682 -14.361 1.00 91.06 73 LEU A O 1
ATOM 576 N N . ASP A 1 74 ? -1.762 -6.540 -15.035 1.00 92.88 74 ASP A N 1
ATOM 577 C CA . ASP A 1 74 ? -2.931 -7.136 -15.695 1.00 92.88 74 ASP A CA 1
ATOM 578 C C . ASP A 1 74 ? -4.029 -7.454 -14.674 1.00 92.88 74 ASP A C 1
ATOM 580 O O . ASP A 1 74 ? -5.196 -7.104 -14.862 1.00 92.88 74 ASP A O 1
ATOM 584 N N . HIS A 1 75 ? -3.642 -8.028 -13.529 1.00 90.06 75 HIS A N 1
ATOM 585 C CA . HIS A 1 75 ? -4.564 -8.268 -12.419 1.00 90.06 75 HIS A CA 1
ATOM 586 C C . HIS A 1 75 ? -5.149 -6.964 -11.850 1.00 90.06 75 HIS A C 1
ATOM 588 O O . HIS A 1 75 ? -6.327 -6.899 -11.476 1.00 90.06 75 HIS A O 1
ATOM 594 N N . LEU A 1 76 ? -4.342 -5.902 -11.788 1.00 91.06 76 LEU A N 1
ATOM 595 C CA . LEU A 1 76 ? -4.806 -4.594 -11.338 1.00 91.06 76 LEU A CA 1
ATOM 596 C C . LEU A 1 76 ? -5.770 -3.964 -12.351 1.00 91.06 76 LEU A C 1
ATOM 598 O O . LEU A 1 76 ? -6.777 -3.391 -11.943 1.00 91.06 76 LEU A O 1
ATOM 602 N N . ALA A 1 77 ? -5.514 -4.117 -13.651 1.00 92.19 77 ALA A N 1
ATOM 603 C CA . ALA A 1 77 ? -6.390 -3.640 -14.715 1.00 92.19 77 ALA A CA 1
ATOM 604 C C . ALA A 1 77 ? -7.769 -4.317 -14.665 1.00 92.19 77 ALA A C 1
ATOM 606 O O . ALA A 1 77 ? -8.785 -3.640 -14.820 1.00 92.19 77 ALA A O 1
ATOM 607 N N . SER A 1 78 ? -7.819 -5.626 -14.384 1.00 92.00 78 SER A N 1
ATOM 608 C CA . SER A 1 78 ? -9.083 -6.364 -14.271 1.00 92.00 78 SER A CA 1
ATOM 609 C C . SER A 1 78 ? -9.857 -6.053 -12.988 1.00 92.00 78 SER A C 1
ATOM 611 O O . SER A 1 78 ? -11.084 -6.094 -12.987 1.00 92.00 78 SER A O 1
ATOM 613 N N . THR A 1 79 ? -9.156 -5.770 -11.885 1.00 91.06 79 THR A N 1
ATOM 614 C CA . THR A 1 79 ? -9.775 -5.632 -10.553 1.00 91.06 79 THR A CA 1
ATOM 615 C C . THR A 1 79 ? -10.078 -4.177 -10.189 1.00 91.06 79 THR A C 1
ATOM 617 O O . THR A 1 79 ? -11.108 -3.886 -9.581 1.00 91.06 79 THR A O 1
ATOM 620 N N . CYS A 1 80 ? -9.180 -3.252 -10.538 1.00 92.00 80 CYS A N 1
ATOM 621 C CA . CYS A 1 80 ? -9.213 -1.844 -10.139 1.00 92.00 80 CYS A CA 1
ATOM 622 C C . CYS A 1 80 ? -8.685 -0.924 -11.268 1.00 92.00 80 CYS A C 1
ATOM 624 O O . CYS A 1 80 ? -7.634 -0.293 -11.109 1.00 92.00 80 CYS A O 1
ATOM 626 N N . PRO A 1 81 ? -9.404 -0.773 -12.398 1.00 92.06 81 PRO A N 1
ATOM 627 C CA . PRO A 1 81 ? -8.918 -0.015 -13.560 1.00 92.06 81 PRO A CA 1
ATOM 628 C C . PRO A 1 81 ? -8.662 1.475 -13.268 1.00 92.06 81 PRO A C 1
ATOM 630 O O . PRO A 1 81 ? -7.789 2.093 -13.879 1.00 92.06 81 PRO A O 1
ATOM 633 N N . LEU A 1 82 ? -9.377 2.063 -12.302 1.00 92.38 82 LEU A N 1
ATOM 634 C CA . LEU A 1 82 ? -9.174 3.457 -11.887 1.00 92.38 82 LEU A CA 1
ATOM 635 C C . LEU A 1 82 ? -7.805 3.681 -11.233 1.00 92.38 82 LEU A C 1
ATOM 637 O O . LEU A 1 82 ? -7.185 4.721 -11.449 1.00 92.38 82 LEU A O 1
ATOM 641 N N . VAL A 1 83 ? -7.301 2.690 -10.498 1.00 93.12 83 VAL A N 1
ATOM 642 C CA . VAL A 1 83 ? -5.980 2.763 -9.861 1.00 93.12 83 VAL A CA 1
ATOM 643 C C . VAL A 1 83 ? -4.874 2.733 -10.906 1.00 93.12 83 VAL A C 1
ATOM 645 O O . VAL A 1 83 ? -3.873 3.428 -10.760 1.00 93.12 83 VAL A O 1
ATOM 648 N N . LEU A 1 84 ? -5.063 1.984 -11.996 1.00 92.12 84 LEU A N 1
ATOM 649 C CA . LEU A 1 84 ? -4.115 1.985 -13.107 1.00 92.12 84 LEU A CA 1
ATOM 650 C C . LEU A 1 84 ? -4.038 3.370 -13.767 1.00 92.12 84 LEU A C 1
ATOM 652 O O . LEU A 1 84 ? -2.946 3.866 -14.039 1.00 92.12 84 LEU A O 1
ATOM 656 N N . LYS A 1 85 ? -5.185 4.036 -13.956 1.00 92.31 85 LYS A N 1
ATOM 657 C CA . LYS A 1 85 ? -5.227 5.423 -14.443 1.00 92.31 85 LYS A CA 1
ATOM 658 C C . LYS A 1 85 ? -4.476 6.370 -13.503 1.00 92.31 85 LYS A C 1
ATOM 660 O O . LYS A 1 85 ? -3.713 7.212 -13.967 1.00 92.31 85 LYS A O 1
ATOM 665 N N . GLU A 1 86 ? -4.667 6.227 -12.196 1.00 93.06 86 GLU A N 1
ATOM 666 C CA . GLU A 1 86 ? -3.967 7.029 -11.189 1.00 93.06 86 GLU A CA 1
ATOM 667 C C . GLU A 1 86 ? -2.454 6.781 -11.188 1.00 93.06 86 GLU A C 1
ATOM 669 O O . GLU A 1 86 ? -1.678 7.734 -11.135 1.00 93.06 86 GLU A O 1
ATOM 674 N N . LEU A 1 87 ? -2.025 5.525 -11.331 1.00 92.56 87 LEU A N 1
ATOM 675 C CA . LEU A 1 87 ? -0.617 5.164 -11.481 1.00 92.56 87 LEU A CA 1
ATOM 676 C C . LEU A 1 87 ? 0.002 5.854 -12.704 1.00 92.56 87 LEU A C 1
ATOM 678 O O . LEU A 1 87 ? 1.060 6.467 -12.581 1.00 92.56 87 LEU A O 1
ATOM 682 N N . ILE A 1 88 ? -0.677 5.826 -13.856 1.00 91.44 88 ILE A N 1
ATOM 683 C CA . ILE A 1 88 ? -0.230 6.511 -15.080 1.00 91.44 88 ILE A CA 1
ATOM 684 C C . ILE A 1 88 ? -0.124 8.024 -14.850 1.00 91.44 88 ILE A C 1
ATOM 686 O O . ILE A 1 88 ? 0.898 8.622 -15.180 1.00 91.44 88 ILE A O 1
ATOM 690 N N . ILE A 1 89 ? -1.132 8.650 -14.233 1.00 91.38 89 ILE A N 1
ATOM 691 C CA . ILE A 1 89 ? -1.093 10.085 -13.902 1.00 91.38 89 ILE A CA 1
ATOM 692 C C . ILE A 1 89 ? 0.110 10.400 -13.006 1.00 91.38 89 ILE A C 1
ATOM 694 O O . ILE A 1 89 ? 0.806 11.391 -13.235 1.00 91.38 89 ILE A O 1
ATOM 698 N N . LYS A 1 90 ? 0.389 9.553 -12.011 1.00 90.44 90 LYS A N 1
ATOM 699 C CA . LYS A 1 90 ? 1.500 9.735 -11.070 1.00 90.44 90 LYS A CA 1
ATOM 700 C C . LYS A 1 90 ? 2.874 9.522 -11.716 1.00 90.44 90 LYS A C 1
ATOM 702 O O . LYS A 1 90 ? 3.834 10.136 -11.267 1.00 90.44 90 LYS A O 1
ATOM 707 N N . LEU A 1 91 ? 2.967 8.700 -12.764 1.00 89.06 91 LEU A N 1
ATOM 708 C CA . LEU A 1 91 ? 4.183 8.521 -13.571 1.00 89.06 91 LEU A CA 1
ATOM 709 C C . LEU A 1 91 ? 4.469 9.723 -14.479 1.00 89.06 91 LEU A C 1
ATOM 711 O O . LEU A 1 91 ? 5.625 10.087 -14.669 1.00 89.06 91 LEU A O 1
ATOM 715 N N . VAL A 1 92 ? 3.422 10.325 -15.049 1.00 87.94 92 VAL A N 1
ATOM 716 C CA . VAL A 1 92 ? 3.542 11.457 -15.985 1.00 87.94 92 VAL A CA 1
ATOM 717 C C . VAL A 1 92 ? 3.685 12.791 -15.246 1.00 87.94 92 VAL A C 1
ATOM 719 O O . VAL A 1 92 ? 4.277 13.738 -15.763 1.00 87.94 92 VAL A O 1
ATOM 722 N N . SER A 1 93 ? 3.166 12.881 -14.022 1.00 83.88 93 SER A N 1
ATOM 723 C CA . SER A 1 93 ? 3.291 14.082 -13.198 1.00 83.88 93 SER A CA 1
ATOM 724 C C . SER A 1 93 ? 4.724 14.213 -12.663 1.00 83.88 93 SER A C 1
ATOM 726 O O . SER A 1 93 ? 5.195 13.294 -11.991 1.00 83.88 93 SER A O 1
ATOM 728 N N . PRO A 1 94 ? 5.428 15.343 -12.884 1.00 60.47 94 PRO A N 1
ATOM 729 C CA . PRO A 1 94 ? 6.748 15.562 -12.304 1.00 60.47 94 PRO A CA 1
ATOM 730 C C . PRO A 1 94 ? 6.644 15.488 -10.779 1.00 60.47 94 PRO A C 1
ATOM 732 O O . PRO A 1 94 ? 5.959 16.290 -10.139 1.00 60.47 94 PRO A O 1
ATOM 735 N N . ASN A 1 95 ? 7.285 14.471 -10.206 1.00 57.56 95 ASN A N 1
ATOM 736 C CA . ASN A 1 95 ? 7.162 14.106 -8.804 1.00 57.56 95 ASN A CA 1
ATOM 737 C C . ASN A 1 95 ? 7.737 15.217 -7.907 1.00 57.56 95 ASN A C 1
ATOM 739 O O . ASN A 1 95 ? 8.938 15.276 -7.650 1.00 57.56 95 ASN A O 1
ATOM 743 N N . LYS A 1 96 ? 6.880 16.118 -7.413 1.00 53.84 96 LYS A N 1
ATOM 744 C CA . LYS A 1 96 ? 7.225 17.032 -6.319 1.00 53.84 96 LYS A CA 1
ATOM 745 C C . LYS A 1 96 ? 7.171 16.258 -5.006 1.00 53.84 96 LYS A C 1
ATOM 747 O O . LYS A 1 96 ? 6.236 16.427 -4.230 1.00 53.84 96 LYS A O 1
ATOM 752 N N . LYS A 1 97 ? 8.166 15.421 -4.726 1.00 51.75 97 LYS A N 1
ATOM 753 C CA . LYS A 1 97 ? 8.377 14.941 -3.358 1.00 51.75 97 LYS A CA 1
ATOM 754 C C . LYS A 1 97 ? 9.703 15.476 -2.850 1.00 51.75 97 LYS A C 1
ATOM 756 O O . LYS A 1 97 ? 10.749 14.846 -2.957 1.00 51.75 97 LYS A O 1
ATOM 761 N N . ALA A 1 98 ? 9.615 16.683 -2.284 1.00 48.38 98 ALA A N 1
ATOM 762 C CA . ALA A 1 98 ? 10.463 17.042 -1.163 1.00 48.38 98 ALA A CA 1
ATOM 763 C C . ALA A 1 98 ? 10.405 15.882 -0.162 1.00 48.38 98 ALA A C 1
ATOM 765 O O . ALA A 1 98 ? 9.329 15.339 0.106 1.00 48.38 98 ALA A O 1
ATOM 766 N N . ARG A 1 99 ? 11.578 15.467 0.310 1.00 41.28 99 ARG A N 1
ATOM 767 C CA . ARG A 1 99 ? 11.757 14.473 1.364 1.00 41.28 99 ARG A CA 1
ATOM 768 C C . ARG A 1 99 ? 10.787 14.805 2.497 1.00 41.28 99 ARG A C 1
ATOM 770 O O . ARG A 1 99 ? 10.975 15.798 3.187 1.00 41.28 99 ARG A O 1
ATOM 777 N N . ILE A 1 100 ? 9.731 14.014 2.660 1.00 52.59 100 ILE A N 1
ATOM 778 C CA . ILE A 1 100 ? 9.083 13.939 3.962 1.00 52.59 100 ILE A CA 1
ATOM 779 C C . ILE A 1 100 ? 9.903 12.891 4.688 1.00 52.59 100 ILE A C 1
ATOM 781 O O . ILE A 1 100 ? 9.728 11.690 4.475 1.00 52.59 100 ILE A O 1
ATOM 785 N N . ASP A 1 101 ? 10.878 13.371 5.451 1.00 38.06 101 ASP A N 1
ATOM 786 C CA . ASP A 1 101 ? 11.568 12.553 6.427 1.00 38.06 101 ASP A CA 1
ATOM 787 C C . ASP A 1 101 ? 10.490 11.956 7.336 1.00 38.06 101 ASP A C 1
ATOM 789 O O . ASP A 1 101 ? 9.716 12.676 7.969 1.00 38.06 101 ASP A O 1
ATOM 793 N N . VAL A 1 102 ? 10.390 10.626 7.365 1.00 50.00 102 VAL A N 1
ATOM 794 C CA . VAL A 1 102 ? 9.480 9.882 8.254 1.00 50.00 102 VAL A CA 1
ATOM 795 C C . VAL A 1 102 ? 10.056 9.900 9.671 1.00 50.00 102 VAL A C 1
ATOM 797 O O . VAL A 1 102 ? 10.228 8.874 10.320 1.00 50.00 102 VAL A O 1
ATOM 800 N N . ASN A 1 103 ? 10.397 11.090 10.154 1.00 45.66 103 ASN A N 1
ATOM 801 C CA . ASN A 1 103 ? 10.694 11.313 11.544 1.00 45.66 103 ASN A CA 1
ATOM 802 C C . ASN A 1 103 ? 9.928 12.545 12.021 1.00 45.66 103 ASN A C 1
ATOM 804 O O . ASN A 1 103 ? 10.134 13.659 11.547 1.00 45.66 103 ASN A O 1
ATOM 808 N N . THR A 1 104 ? 9.128 12.318 13.060 1.00 46.50 104 THR A N 1
ATOM 809 C CA . THR A 1 104 ? 8.558 13.332 13.958 1.00 46.50 104 THR A CA 1
ATOM 810 C C . THR A 1 104 ? 7.221 13.968 13.559 1.00 46.50 104 THR A C 1
ATOM 812 O O . THR A 1 104 ? 7.081 15.178 13.456 1.00 46.50 104 THR A O 1
ATOM 815 N N . ALA A 1 105 ? 6.175 13.145 13.497 1.00 45.16 105 ALA A N 1
ATOM 816 C CA . ALA A 1 105 ? 4.886 13.536 14.075 1.00 45.16 105 ALA A CA 1
ATOM 817 C C . ALA A 1 105 ? 4.490 12.515 15.151 1.00 45.16 105 ALA A C 1
ATOM 819 O O . ALA A 1 105 ? 3.419 11.915 15.120 1.00 45.16 105 ALA A O 1
ATOM 820 N N . PHE A 1 106 ? 5.390 12.293 16.115 1.00 44.62 106 PHE A N 1
ATOM 821 C CA . PHE A 1 106 ? 4.911 11.988 17.455 1.00 44.62 106 PHE A CA 1
ATOM 822 C C . PHE A 1 106 ? 4.236 13.281 17.894 1.00 44.62 106 PHE A C 1
ATOM 824 O O . PHE A 1 106 ? 4.896 14.317 17.947 1.00 44.62 106 PHE A O 1
ATOM 831 N N . VAL A 1 107 ? 2.920 13.254 18.094 1.00 47.66 107 VAL A N 1
ATOM 832 C CA . VAL A 1 107 ? 2.222 14.360 18.744 1.00 47.66 107 VAL A CA 1
ATOM 833 C C . VAL A 1 107 ? 2.961 14.585 20.057 1.00 47.66 107 VAL A C 1
ATOM 835 O O . VAL A 1 107 ? 2.925 13.731 20.943 1.00 47.66 107 VAL A O 1
ATOM 838 N N . THR A 1 108 ? 3.708 15.682 20.156 1.00 49.50 108 THR A N 1
ATOM 839 C CA . THR A 1 108 ? 4.208 16.178 21.428 1.00 49.50 108 THR A CA 1
ATOM 840 C C . THR A 1 108 ? 2.969 16.469 22.250 1.00 49.50 108 THR A C 1
ATOM 842 O O . THR A 1 108 ? 2.285 17.462 22.026 1.00 49.50 108 THR A O 1
ATOM 845 N N . VAL A 1 109 ? 2.626 15.542 23.142 1.00 48.53 109 VAL A N 1
ATOM 846 C CA . VAL A 1 109 ? 1.648 15.785 24.196 1.00 48.53 109 VAL A CA 1
ATOM 847 C C . VAL A 1 109 ? 2.259 16.911 25.031 1.00 48.53 109 VAL A C 1
ATOM 849 O O . VAL A 1 109 ? 3.329 16.694 25.608 1.00 48.53 109 VAL A O 1
ATOM 852 N N . PRO A 1 110 ? 1.678 18.124 25.046 1.00 52.94 110 PRO A N 1
ATOM 853 C CA . PRO A 1 110 ? 2.178 19.161 25.928 1.00 52.94 110 PRO A CA 1
ATOM 854 C C . PRO A 1 110 ? 2.075 18.644 27.362 1.00 52.94 110 PRO A C 1
ATOM 856 O O . PRO A 1 110 ? 1.126 17.932 27.706 1.00 52.94 110 PRO A O 1
ATOM 859 N N . ALA A 1 111 ? 3.079 18.947 28.185 1.00 57.16 111 ALA A N 1
ATOM 860 C CA . ALA A 1 111 ? 3.023 18.623 29.601 1.00 57.16 111 ALA A CA 1
ATOM 861 C C . ALA A 1 111 ? 1.711 19.180 30.169 1.00 57.16 111 ALA A C 1
ATOM 863 O O . ALA A 1 111 ? 1.411 20.356 29.986 1.00 57.16 111 ALA A O 1
ATOM 864 N N . SER A 1 112 ? 0.916 18.314 30.795 1.00 60.69 112 SER A N 1
ATOM 865 C CA . SER A 1 112 ? -0.346 18.703 31.421 1.00 60.69 112 SER A CA 1
ATOM 866 C C . SER A 1 112 ? -0.095 19.854 32.402 1.00 60.69 112 SER A C 1
ATOM 868 O O . SER A 1 112 ? 0.829 19.771 33.218 1.00 60.69 112 SER A O 1
ATOM 870 N N . ASP A 1 113 ? -0.927 20.899 32.345 1.00 58.19 113 ASP A N 1
ATOM 871 C CA . ASP A 1 113 ? -0.834 22.148 33.130 1.00 58.19 113 ASP A CA 1
ATOM 872 C C . ASP A 1 113 ? -0.809 21.947 34.660 1.00 58.19 113 ASP A C 1
ATOM 874 O O . ASP A 1 113 ? -0.624 22.885 35.432 1.00 58.19 113 ASP A O 1
ATOM 878 N N . MET A 1 114 ? -0.934 20.709 35.138 1.00 57.47 114 MET A N 1
ATOM 879 C CA . MET A 1 114 ? -0.856 20.359 36.552 1.00 57.47 114 MET A CA 1
ATOM 880 C C . MET A 1 114 ? 0.579 20.332 37.121 1.00 57.47 114 MET A C 1
ATOM 882 O O . MET A 1 114 ? 0.743 20.138 38.321 1.00 57.47 114 MET A O 1
ATOM 886 N N . HIS A 1 115 ? 1.635 20.495 36.312 1.00 52.88 115 HIS A N 1
ATOM 887 C CA . HIS A 1 115 ? 3.019 20.559 36.824 1.00 52.88 115 HIS A CA 1
ATOM 888 C C . HIS A 1 115 ? 3.544 21.981 37.068 1.00 52.88 115 HIS A C 1
ATOM 890 O O . HIS A 1 115 ? 4.516 22.138 37.804 1.00 52.88 115 HIS A O 1
ATOM 896 N N . GLN A 1 116 ? 2.900 23.024 36.531 1.00 54.41 116 GLN A N 1
ATOM 897 C CA . GLN A 1 116 ? 3.381 24.403 36.715 1.00 54.41 116 GLN A CA 1
ATOM 898 C C . GLN A 1 116 ? 2.969 25.038 38.053 1.00 54.41 116 GLN A C 1
ATOM 900 O O . GLN A 1 116 ? 3.590 26.005 38.485 1.00 54.41 116 GLN A O 1
ATOM 905 N N . HIS A 1 117 ? 1.970 24.484 38.748 1.00 53.84 117 HIS A N 1
ATOM 906 C CA . HIS A 1 117 ? 1.547 25.002 40.056 1.00 53.84 117 HIS A CA 1
ATOM 907 C C . HIS A 1 117 ? 2.402 24.491 41.226 1.00 53.84 117 HIS A C 1
ATOM 909 O O . HIS A 1 117 ? 2.486 25.147 42.261 1.00 53.84 117 HIS A O 1
ATOM 915 N N . PHE A 1 118 ? 3.058 23.335 41.080 1.00 56.41 118 PHE A N 1
ATOM 916 C CA . PHE A 1 118 ? 3.801 22.722 42.185 1.00 56.41 118 PHE A CA 1
ATOM 917 C C . PHE A 1 118 ? 5.215 23.302 42.345 1.00 56.41 118 PHE A C 1
ATOM 919 O O . PHE A 1 118 ? 5.737 23.381 43.455 1.00 56.41 118 PHE A O 1
ATOM 926 N N . THR A 1 119 ? 5.826 23.776 41.256 1.00 59.09 119 THR A N 1
ATOM 927 C CA . THR A 1 119 ? 7.178 24.357 41.268 1.00 59.09 119 THR A CA 1
ATOM 928 C C . THR A 1 119 ? 7.247 25.719 41.958 1.00 59.09 119 THR A C 1
ATOM 930 O O . THR A 1 119 ? 8.272 26.030 42.558 1.00 59.09 119 THR A O 1
ATOM 933 N N . HIS A 1 120 ? 6.162 26.500 41.956 1.00 57.75 120 HIS A N 1
ATOM 934 C CA . HIS A 1 120 ? 6.112 27.782 42.670 1.00 57.75 120 HIS A CA 1
ATOM 935 C C . HIS A 1 120 ? 6.004 27.634 44.197 1.00 57.75 120 HIS A C 1
ATOM 937 O O . HIS A 1 120 ? 6.434 28.532 44.915 1.00 57.75 120 HIS A O 1
ATOM 943 N N . LEU A 1 121 ? 5.489 26.508 44.705 1.00 58.28 121 LEU A N 1
ATOM 944 C CA . LEU A 1 121 ? 5.323 26.283 46.149 1.00 58.28 121 LEU A CA 1
ATOM 945 C C . LEU A 1 121 ? 6.592 25.762 46.842 1.00 58.28 121 LEU A C 1
ATOM 947 O O . LEU A 1 121 ? 6.718 25.896 48.054 1.00 58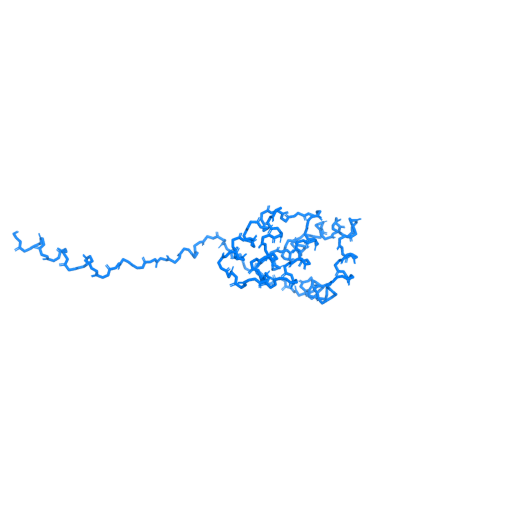.28 121 LEU A O 1
ATOM 951 N N . LEU A 1 122 ? 7.546 25.201 46.092 1.00 58.94 122 LEU A N 1
ATOM 952 C CA . LEU A 1 122 ? 8.825 24.717 46.637 1.00 58.94 122 LEU A CA 1
ATOM 953 C C . LEU A 1 122 ? 9.929 25.786 46.663 1.00 58.94 122 LEU A C 1
ATOM 955 O O . LEU A 1 122 ? 10.995 25.537 47.216 1.00 58.94 122 LEU A O 1
ATOM 959 N N . GLN A 1 123 ? 9.693 26.962 46.076 1.00 57.56 123 GLN A N 1
ATOM 960 C CA . GLN A 1 123 ? 10.646 28.081 46.078 1.00 57.56 123 GLN A CA 1
ATOM 961 C C . GLN A 1 123 ? 10.336 29.153 47.135 1.00 57.56 123 GLN A C 1
ATOM 963 O O . GLN A 1 123 ? 11.110 30.094 47.280 1.00 57.56 123 GLN A O 1
ATOM 968 N N . SER A 1 124 ? 9.228 29.025 47.872 1.00 57.56 124 SER A N 1
ATOM 969 C CA . SER A 1 124 ? 8.828 29.962 48.933 1.00 57.56 124 SER A CA 1
ATOM 970 C C . SER A 1 124 ? 8.901 29.364 50.346 1.00 57.56 124 SER A C 1
ATOM 972 O O . SER A 1 124 ? 8.166 29.813 51.225 1.00 57.56 124 SER A O 1
ATOM 974 N N . GLY A 1 125 ? 9.733 28.338 50.551 1.00 49.75 125 GLY A N 1
ATOM 975 C CA . GLY A 1 125 ? 10.046 27.757 51.862 1.00 49.75 125 GLY A CA 1
ATOM 976 C C . GLY A 1 125 ? 11.453 28.116 52.306 1.00 49.75 125 GLY A C 1
ATOM 977 O O . GLY A 1 125 ? 12.369 27.943 51.472 1.00 49.75 125 GLY A O 1
#

Foldseek 3Di:
DLLVQLVVCLVVVVVVSNVVSLVVVLVVDALLCLLVQLLSCVVRVVVSSNVSSLCQCLVDVVSVVSNVVNCSVVVCCVRPVVSVVVSVVCNPPPDPDDDPPPDDPPPPPDDPPVPVVVVVVVVVD

Sequence (125 aa):
MWQHLLVAADRYDLLRLRLICEQKLCTYINTTTAATVLALAERHHGRGLKDACLDFLTRAHANLQEVTVLGGLDHLASTCPLVLKELIIKLVSPNKKARIDVNTAFVTVPASDMHQHFTHLLQSG

Radius of gyration: 21.09 Å; Cα contacts (8 Å, |Δi|>4): 100; chains: 1; bounding box: 29×43×68 Å

Secondary structure (DSSP, 8-state):
-HHHHHHHHHHTT-HHHHHHHHHHHHTT-STTTHHHHHHHHHHTT-HHHHHHHHHHHHH-HHHHHHHHHTTHHHHHHHH-HHHHHHHHHHHHS--------S-------PPPGGGHHHHTTSS--